Protein AF-A0A9R1WXJ5-F1 (afdb_monomer_lite)

Radius of gyration: 21.57 Å; chains: 1; bounding box: 36×55×52 Å

Organism: Lactuca sativa (NCBI:txid4236)

Structure (mmCIF, N/CA/C/O backbone):
data_AF-A0A9R1WXJ5-F1
#
_entry.id   AF-A0A9R1WXJ5-F1
#
loop_
_atom_site.group_PDB
_atom_site.id
_atom_site.type_symbol
_atom_site.label_atom_id
_atom_site.label_alt_id
_atom_site.label_comp_id
_atom_site.label_asym_id
_atom_site.label_entity_id
_atom_site.label_seq_id
_atom_site.pdbx_PDB_ins_code
_atom_site.Cartn_x
_atom_site.Cartn_y
_atom_site.Cartn_z
_atom_site.occupancy
_atom_site.B_iso_or_equiv
_atom_site.auth_seq_id
_atom_site.auth_comp_id
_atom_site.auth_asym_id
_atom_site.auth_atom_id
_atom_site.pdbx_PDB_model_num
ATOM 1 N N . MET A 1 1 ? 2.691 1.636 8.473 1.00 92.56 1 MET A N 1
ATOM 2 C CA . MET A 1 1 ? 1.876 2.394 9.445 1.00 92.56 1 MET A CA 1
ATOM 3 C C . MET A 1 1 ? 2.718 3.005 10.551 1.00 92.56 1 MET A C 1
ATOM 5 O O . MET A 1 1 ? 3.013 4.189 10.462 1.00 92.56 1 MET A O 1
ATOM 9 N N . LEU A 1 2 ? 3.164 2.218 11.533 1.00 95.25 2 LEU A N 1
ATOM 10 C CA . LEU A 1 2 ? 3.799 2.739 12.748 1.00 95.25 2 LEU A CA 1
ATOM 11 C C . LEU A 1 2 ? 5.066 3.575 12.491 1.00 95.25 2 LEU A C 1
ATOM 13 O O . LEU A 1 2 ? 5.135 4.718 12.924 1.00 95.25 2 LEU A O 1
ATOM 17 N N . GLY A 1 3 ? 6.022 3.061 11.710 1.00 96.31 3 GLY A N 1
ATOM 18 C CA . GLY A 1 3 ? 7.275 3.777 11.406 1.00 96.31 3 GLY A CA 1
ATOM 19 C C . GLY A 1 3 ? 7.117 5.057 10.574 1.00 96.31 3 GLY A C 1
ATOM 20 O O . GLY A 1 3 ? 8.093 5.749 10.329 1.00 96.31 3 GLY A O 1
ATOM 21 N N . GLN A 1 4 ? 5.905 5.364 10.109 1.00 96.31 4 GLN A N 1
ATOM 22 C CA . GLN A 1 4 ? 5.577 6.596 9.381 1.00 96.31 4 GLN A CA 1
ATOM 23 C C . GLN A 1 4 ? 4.710 7.534 10.233 1.00 96.31 4 GLN A C 1
ATOM 25 O O . GLN A 1 4 ? 4.178 8.514 9.723 1.00 96.31 4 GLN A O 1
ATOM 30 N N . ALA A 1 5 ? 4.541 7.213 11.524 1.00 96.06 5 ALA A N 1
ATOM 31 C CA . ALA A 1 5 ? 3.790 7.993 12.505 1.00 96.06 5 ALA A CA 1
ATOM 32 C C . ALA A 1 5 ? 2.375 8.397 12.036 1.00 96.06 5 ALA A C 1
ATOM 34 O O . ALA A 1 5 ? 1.877 9.481 12.343 1.00 96.06 5 ALA A O 1
ATOM 35 N N . CYS A 1 6 ? 1.714 7.527 11.269 1.00 95.75 6 CYS A N 1
ATOM 36 C CA . CYS A 1 6 ? 0.413 7.819 10.678 1.00 95.75 6 CYS A CA 1
ATOM 37 C C . CYS A 1 6 ? -0.706 7.816 11.73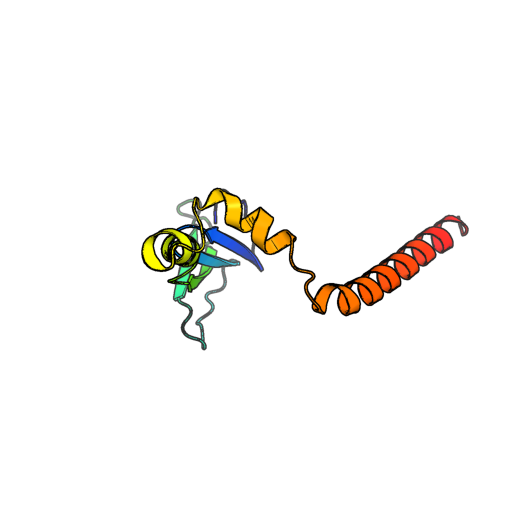5 1.00 95.75 6 CYS A C 1
ATOM 39 O O . CYS A 1 6 ? -1.013 6.775 12.321 1.00 95.75 6 CYS A O 1
ATOM 41 N N . LYS A 1 7 ? -1.338 8.978 11.940 1.00 96.19 7 LYS A N 1
ATOM 42 C CA . LYS A 1 7 ? -2.469 9.199 12.860 1.00 96.19 7 LYS A CA 1
ATOM 43 C C . LYS A 1 7 ? -3.812 8.866 12.187 1.00 96.19 7 LYS 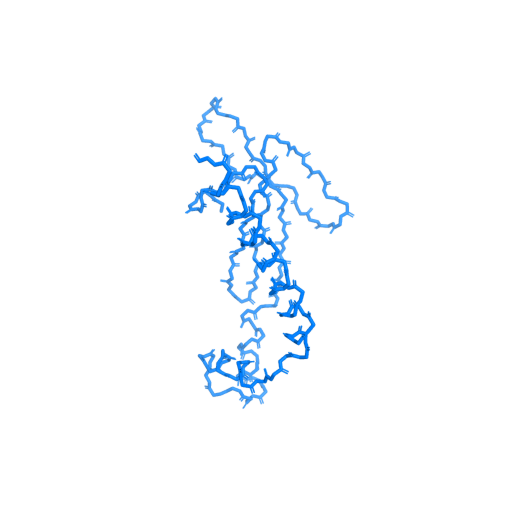A C 1
ATOM 45 O O . LYS A 1 7 ? -3.833 8.537 11.002 1.00 96.19 7 LYS A O 1
ATOM 50 N N . LYS A 1 8 ? -4.938 8.954 12.914 1.00 97.25 8 LYS A N 1
ATOM 51 C CA . LYS A 1 8 ? -6.287 8.777 12.330 1.00 97.25 8 LYS A CA 1
ATOM 52 C C . LYS A 1 8 ? -6.426 9.652 11.073 1.00 97.25 8 LYS A C 1
ATOM 54 O O . LYS A 1 8 ? -6.047 10.820 11.087 1.00 97.25 8 LYS A O 1
ATOM 59 N N . ARG A 1 9 ? -6.978 9.080 10.001 1.00 96.06 9 ARG A N 1
ATOM 60 C CA . ARG A 1 9 ? -7.128 9.661 8.650 1.00 96.06 9 ARG A CA 1
ATOM 61 C C . ARG A 1 9 ? -5.829 9.853 7.856 1.00 96.06 9 ARG A C 1
ATOM 63 O O . ARG A 1 9 ? -5.886 10.380 6.751 1.00 96.06 9 ARG A O 1
ATOM 70 N N . HIS A 1 10 ? -4.674 9.420 8.361 1.00 98.31 10 HIS A N 1
ATOM 71 C CA . HIS A 1 10 ? -3.446 9.387 7.565 1.00 98.31 10 HIS A CA 1
ATOM 72 C C . HIS A 1 10 ? -3.373 8.094 6.749 1.00 98.31 10 HIS A C 1
ATOM 74 O O . HIS A 1 10 ? -3.798 7.027 7.203 1.00 98.31 10 HIS A O 1
ATOM 80 N N . VAL A 1 11 ? -2.758 8.188 5.572 1.00 97.81 11 VAL A N 1
ATOM 81 C CA . VAL A 1 11 ? -2.535 7.066 4.658 1.00 97.81 11 VAL A CA 1
ATOM 82 C C . VAL A 1 11 ? -1.042 6.777 4.548 1.00 97.81 11 VAL A C 1
ATOM 84 O O . VAL A 1 11 ? -0.215 7.686 4.556 1.00 97.81 11 VAL A O 1
ATOM 87 N N . LYS A 1 12 ? -0.686 5.501 4.408 1.00 97.75 12 LYS A N 1
ATOM 88 C CA . LYS A 1 12 ? 0.640 5.071 3.956 1.00 97.75 12 LYS A CA 1
ATOM 89 C C . LYS A 1 12 ? 0.492 4.157 2.757 1.00 97.75 12 LYS A C 1
ATOM 91 O O . LYS A 1 12 ? -0.294 3.222 2.809 1.00 97.75 12 LYS A O 1
ATOM 96 N N . CYS A 1 13 ? 1.333 4.369 1.754 1.00 97.88 13 CYS A N 1
ATOM 97 C CA . CYS A 1 13 ? 1.579 3.427 0.672 1.00 97.88 13 CYS A CA 1
ATOM 98 C C . CYS A 1 13 ? 3.024 2.898 0.738 1.00 97.88 13 CYS A C 1
ATOM 100 O O . CYS A 1 13 ? 3.961 3.663 1.005 1.00 97.88 13 CYS A O 1
ATOM 102 N N . THR A 1 14 ? 3.204 1.596 0.521 1.00 97.88 14 THR A N 1
ATOM 103 C CA . THR A 1 14 ? 4.514 0.950 0.365 1.00 97.88 14 THR A CA 1
ATOM 104 C C . THR A 1 14 ? 4.625 0.390 -1.043 1.00 97.88 14 THR A C 1
ATOM 106 O O . THR A 1 14 ? 3.830 -0.469 -1.415 1.00 97.88 14 THR A O 1
ATOM 109 N N . TYR A 1 15 ? 5.629 0.845 -1.792 1.00 96.88 15 TYR A N 1
ATOM 110 C CA . TYR A 1 15 ? 5.867 0.456 -3.180 1.00 96.88 15 TYR A CA 1
ATOM 111 C C . TYR A 1 15 ? 6.931 -0.643 -3.289 1.00 96.88 15 TYR A C 1
ATOM 113 O O . TYR A 1 15 ? 7.975 -0.585 -2.636 1.00 96.88 15 TYR A O 1
ATOM 121 N N . ARG A 1 16 ? 6.655 -1.647 -4.123 1.00 95.00 16 ARG A N 1
ATOM 122 C CA . ARG A 1 16 ? 7.567 -2.710 -4.573 1.00 95.00 16 ARG A CA 1
ATOM 123 C C . ARG A 1 16 ? 7.096 -3.163 -5.965 1.00 95.00 16 ARG A C 1
ATOM 125 O O . ARG A 1 16 ? 6.701 -2.330 -6.773 1.00 95.00 16 ARG A O 1
ATOM 132 N N . ASN A 1 17 ? 7.081 -4.468 -6.244 1.00 96.62 17 ASN A N 1
ATOM 133 C CA . ASN A 1 17 ? 6.505 -5.033 -7.462 1.00 96.62 17 ASN A CA 1
ATOM 134 C C . ASN A 1 17 ? 5.002 -4.742 -7.552 1.00 96.62 17 ASN A C 1
ATOM 136 O O . ASN A 1 17 ? 4.520 -4.442 -8.636 1.00 96.62 17 ASN A O 1
ATOM 140 N N . GLY A 1 18 ? 4.315 -4.746 -6.408 1.00 97.69 18 GLY A N 1
ATOM 141 C CA . GLY A 1 18 ? 2.983 -4.178 -6.213 1.00 97.69 18 GLY A CA 1
ATOM 142 C C . GLY A 1 18 ? 3.011 -3.040 -5.187 1.00 97.69 18 GLY A C 1
ATOM 143 O O . GLY A 1 18 ? 4.083 -2.536 -4.840 1.00 97.69 18 GLY A O 1
ATOM 144 N N . ALA A 1 19 ? 1.852 -2.669 -4.652 1.00 98.00 19 ALA A N 1
ATOM 145 C CA . ALA A 1 19 ? 1.742 -1.727 -3.546 1.00 98.00 19 ALA A CA 1
ATOM 146 C C . ALA A 1 19 ? 0.727 -2.176 -2.494 1.00 98.00 19 ALA A C 1
ATOM 148 O O . ALA A 1 19 ? -0.268 -2.818 -2.814 1.00 98.00 19 ALA A O 1
ATOM 149 N N . PHE A 1 20 ? 0.976 -1.787 -1.245 1.00 97.81 20 PHE A N 1
ATOM 150 C CA . PHE A 1 20 ? 0.018 -1.901 -0.145 1.00 97.81 20 PHE A CA 1
ATOM 151 C C . PHE A 1 20 ? -0.280 -0.511 0.399 1.00 97.81 20 PHE A C 1
ATOM 153 O O . PHE A 1 20 ? 0.647 0.222 0.763 1.00 97.81 20 PHE A O 1
ATOM 160 N N . ILE A 1 21 ? -1.562 -0.167 0.463 1.00 98.19 21 ILE A N 1
ATOM 161 C CA . ILE A 1 21 ? -2.068 1.111 0.952 1.00 98.19 21 ILE A CA 1
ATOM 162 C C . ILE A 1 21 ? -2.880 0.865 2.215 1.00 98.19 21 ILE A C 1
ATOM 164 O O . ILE A 1 21 ? -3.793 0.049 2.213 1.00 98.19 21 ILE A O 1
ATOM 168 N N . LEU A 1 22 ? -2.553 1.582 3.286 1.00 98.44 22 LEU A N 1
ATOM 169 C CA . LEU A 1 22 ? -3.252 1.513 4.562 1.00 98.44 22 LEU A CA 1
ATOM 170 C C . LEU A 1 22 ? -3.721 2.910 4.966 1.00 98.4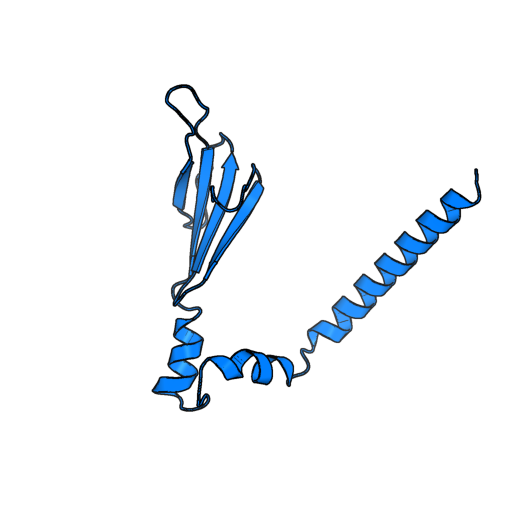4 22 LEU A C 1
ATOM 172 O O . LEU A 1 22 ? -2.895 3.812 5.125 1.00 98.44 22 LEU A O 1
ATOM 176 N N . LEU A 1 23 ? -5.025 3.064 5.178 1.00 98.44 23 LEU A N 1
ATOM 177 C CA . LEU A 1 23 ? -5.656 4.235 5.786 1.00 98.44 23 LEU A CA 1
ATOM 178 C C . LEU A 1 23 ? -5.933 3.935 7.258 1.00 98.44 23 LEU A C 1
ATOM 180 O O . LEU A 1 23 ? -6.729 3.051 7.553 1.00 98.44 23 LEU A O 1
ATOM 184 N N . ASN A 1 24 ? -5.326 4.685 8.176 1.00 98.44 24 ASN A N 1
ATOM 185 C CA . ASN A 1 24 ? -5.592 4.538 9.607 1.00 98.44 24 ASN A CA 1
ATOM 186 C C . ASN A 1 24 ? -6.982 5.105 9.951 1.00 98.44 24 ASN A C 1
ATOM 188 O O . ASN A 1 24 ? -7.220 6.308 9.810 1.00 98.44 24 ASN A O 1
ATOM 192 N N . THR A 1 25 ? -7.891 4.261 10.435 1.00 98.31 25 THR A N 1
ATOM 193 C CA . THR A 1 25 ? -9.255 4.650 10.836 1.00 98.31 25 THR A CA 1
ATOM 194 C C . THR A 1 25 ? -9.355 4.989 12.327 1.00 98.31 25 THR A C 1
ATOM 196 O O . THR A 1 25 ? -10.414 5.378 12.819 1.00 98.31 25 THR A O 1
ATOM 199 N N . GLY A 1 26 ? -8.235 4.956 13.052 1.00 97.94 26 GLY A N 1
ATOM 200 C CA . GLY A 1 26 ? -8.185 5.148 14.495 1.00 97.94 26 GLY A CA 1
ATOM 201 C C . GLY A 1 26 ? -8.847 3.972 15.197 1.00 97.94 26 GLY A C 1
ATOM 202 O O . GLY A 1 26 ? -8.720 2.832 14.769 1.00 97.94 26 GLY A O 1
ATOM 203 N N . GLU A 1 27 ? -9.598 4.239 16.254 1.00 97.94 27 GLU A N 1
ATOM 204 C CA . GLU A 1 27 ? -10.299 3.202 17.027 1.00 97.94 27 GLU A CA 1
ATOM 205 C C . GLU A 1 27 ? -11.578 2.688 16.345 1.00 97.94 27 GLU A C 1
ATOM 207 O O . GLU A 1 27 ? -12.252 1.791 16.844 1.00 97.94 27 GLU A O 1
ATOM 212 N N . GLU A 1 28 ? -11.909 3.246 15.182 1.00 97.81 28 GLU A N 1
ATOM 213 C CA . GLU A 1 28 ? -13.122 2.943 14.442 1.00 97.81 28 GLU A CA 1
ATOM 214 C C . GLU A 1 28 ? -12.905 1.777 13.475 1.00 97.81 28 GLU A C 1
ATOM 216 O O . GLU A 1 28 ? -12.044 1.825 12.591 1.00 97.81 28 GLU A O 1
ATOM 221 N N . VAL A 1 29 ? -13.722 0.735 13.615 1.00 98.06 29 VAL A N 1
ATOM 222 C CA . VAL A 1 29 ? -13.743 -0.402 12.691 1.00 98.06 29 VAL A CA 1
ATOM 223 C C . VAL A 1 29 ? -14.637 -0.056 11.506 1.00 98.06 29 VAL A C 1
ATOM 225 O O . VAL A 1 29 ? -15.861 -0.100 11.611 1.00 98.06 29 VAL A O 1
ATOM 228 N N . ILE A 1 30 ? -14.034 0.249 10.359 1.00 98.00 30 ILE A N 1
ATOM 229 C CA . ILE A 1 30 ? -14.778 0.544 9.130 1.00 98.00 30 ILE A CA 1
ATOM 230 C C . ILE A 1 30 ? -14.790 -0.697 8.245 1.00 98.00 30 ILE A C 1
ATOM 232 O O . ILE A 1 30 ? -13.733 -1.127 7.790 1.00 98.00 30 ILE A O 1
ATOM 236 N N . LYS A 1 31 ? -15.973 -1.261 7.974 1.00 97.94 31 LYS A N 1
ATOM 237 C CA . LYS A 1 31 ? -16.149 -2.332 6.979 1.00 97.94 31 LYS A CA 1
ATOM 238 C C . LYS A 1 31 ? -16.219 -1.735 5.578 1.00 97.94 31 LYS A C 1
ATOM 240 O O . LYS A 1 31 ? -17.033 -0.850 5.324 1.00 97.94 31 LYS A O 1
ATOM 245 N N . SER A 1 32 ? -15.380 -2.223 4.671 1.00 97.50 32 SER A N 1
ATOM 246 C CA . SER A 1 32 ? -15.408 -1.761 3.284 1.00 97.50 32 SER A CA 1
ATOM 247 C C . SER A 1 32 ? -16.642 -2.261 2.536 1.00 97.50 32 SER A C 1
ATOM 249 O O . SER A 1 32 ? -17.049 -3.408 2.700 1.00 97.50 32 SER A O 1
ATOM 251 N N . GLN A 1 33 ? -17.182 -1.412 1.660 1.00 97.75 33 GLN A N 1
ATOM 252 C CA . GLN A 1 33 ? -18.195 -1.779 0.660 1.00 97.75 33 GLN A CA 1
ATOM 253 C C . GLN A 1 33 ? -17.587 -1.987 -0.740 1.00 97.75 33 GLN A C 1
ATOM 255 O O . GLN A 1 33 ? -18.299 -2.302 -1.684 1.00 97.75 33 GLN A O 1
ATOM 260 N N . HIS A 1 34 ? -16.265 -1.829 -0.873 1.00 97.00 34 HIS A N 1
ATOM 261 C CA . HIS A 1 34 ? -15.549 -1.827 -2.154 1.00 97.00 34 HIS A CA 1
ATOM 262 C C . HIS A 1 34 ? -14.373 -2.818 -2.163 1.00 97.00 34 HIS A C 1
ATOM 264 O O . HIS A 1 34 ? -13.362 -2.589 -2.817 1.00 97.00 34 HIS A O 1
ATOM 270 N N . GLY A 1 35 ? -14.465 -3.898 -1.381 1.00 95.88 35 GLY A N 1
ATOM 271 C CA . GLY A 1 35 ? -13.466 -4.975 -1.381 1.00 95.88 35 GLY A CA 1
ATOM 272 C C . GLY A 1 35 ? -12.150 -4.671 -0.655 1.00 95.88 35 GLY A C 1
ATOM 273 O O . GLY A 1 35 ? -11.224 -5.472 -0.737 1.00 95.88 35 GLY A O 1
ATOM 274 N N . LEU A 1 36 ? -12.052 -3.552 0.075 1.00 98.31 36 LEU A N 1
ATOM 275 C CA . LEU A 1 36 ? -10.895 -3.292 0.944 1.00 98.31 36 LEU A CA 1
ATOM 276 C C . LEU A 1 36 ? -10.955 -4.163 2.202 1.00 98.31 36 LEU A C 1
ATOM 278 O O . LEU A 1 36 ? -12.033 -4.420 2.744 1.00 98.31 36 LEU A O 1
ATOM 282 N N . LEU A 1 37 ? -9.791 -4.553 2.709 1.00 98.25 37 LEU A N 1
ATOM 283 C CA . LEU A 1 37 ? -9.682 -5.290 3.960 1.00 98.25 37 LEU A CA 1
ATOM 284 C C . LEU A 1 37 ? -9.800 -4.331 5.146 1.00 98.25 37 LEU A C 1
ATOM 286 O O . LEU A 1 37 ? -9.138 -3.297 5.195 1.00 98.25 37 LEU A O 1
ATOM 290 N N . THR A 1 38 ? -10.612 -4.693 6.133 1.00 98.38 38 THR A N 1
ATOM 291 C CA . THR A 1 38 ? -10.589 -4.055 7.453 1.00 98.38 38 THR A CA 1
ATOM 292 C C . THR A 1 38 ? -9.609 -4.820 8.331 1.00 98.38 38 THR A C 1
ATOM 294 O O . THR A 1 38 ? -9.802 -6.011 8.567 1.00 98.38 38 THR A O 1
ATOM 297 N N . THR A 1 39 ? -8.563 -4.156 8.815 1.00 98.00 39 THR A N 1
ATOM 298 C CA . THR A 1 39 ? -7.457 -4.805 9.532 1.00 98.00 39 THR A CA 1
ATOM 299 C C . THR A 1 39 ? -7.036 -4.030 10.780 1.00 98.00 39 THR A C 1
ATOM 301 O O . THR A 1 39 ? -7.447 -2.889 10.999 1.00 98.00 39 THR A O 1
ATOM 304 N N . LEU A 1 40 ? -6.203 -4.647 11.618 1.00 97.38 40 LEU A N 1
ATOM 305 C CA . LEU A 1 40 ? -5.546 -3.988 12.744 1.00 97.38 40 LEU A CA 1
ATOM 306 C C . LEU A 1 40 ? -4.362 -3.160 12.231 1.00 97.38 40 LEU A C 1
ATOM 308 O O . LEU A 1 40 ? -3.449 -3.695 11.610 1.00 97.38 40 LEU A O 1
ATOM 312 N N . ALA A 1 41 ? -4.340 -1.862 12.532 1.00 97.44 41 ALA A N 1
ATOM 313 C CA . ALA A 1 41 ? -3.195 -1.008 12.228 1.00 97.44 41 ALA A CA 1
ATOM 314 C C . ALA A 1 41 ? -2.075 -1.194 13.259 1.00 97.44 41 ALA A C 1
ATOM 316 O O . ALA A 1 41 ? -0.920 -1.403 12.888 1.00 97.44 41 ALA A O 1
ATOM 317 N N . PHE A 1 42 ? -2.408 -1.072 14.549 1.00 97.19 42 PHE A N 1
ATOM 318 C CA . PHE A 1 42 ? -1.498 -1.299 15.677 1.00 97.19 42 PHE A CA 1
ATOM 319 C C . PHE A 1 42 ? -2.243 -1.246 17.021 1.00 97.19 42 PHE A C 1
ATOM 321 O O . PHE A 1 42 ? -3.288 -0.612 17.152 1.00 97.19 42 PHE A O 1
ATOM 328 N N . LYS A 1 43 ? -1.652 -1.850 18.057 1.00 97.12 43 LYS A N 1
ATOM 329 C CA . LYS A 1 43 ? -2.041 -1.675 19.462 1.00 97.12 43 LYS A CA 1
ATOM 330 C C . LYS A 1 43 ? -0.778 -1.569 20.314 1.00 97.12 43 LYS A C 1
ATOM 332 O O . LYS A 1 43 ? -0.016 -2.527 20.416 1.00 97.12 43 LYS A O 1
ATOM 337 N N . LEU A 1 44 ? -0.538 -0.402 20.906 1.00 95.81 44 LEU A N 1
ATOM 338 C CA . LEU A 1 44 ? 0.719 -0.091 21.599 1.00 95.81 44 LEU A CA 1
ATOM 339 C C . LEU A 1 44 ? 0.653 -0.442 23.090 1.00 95.81 44 LEU A C 1
ATOM 341 O O . LEU A 1 44 ? 0.756 0.420 23.956 1.00 95.81 44 LEU A O 1
ATOM 345 N N . GLY A 1 45 ? 0.455 -1.726 23.384 1.00 96.44 45 GLY A N 1
ATOM 346 C CA . GLY A 1 45 ? 0.406 -2.256 24.748 1.00 96.44 45 GLY A CA 1
ATOM 347 C C . GLY A 1 45 ? -0.950 -2.845 25.126 1.00 96.44 45 GLY A C 1
ATOM 348 O O . GLY A 1 45 ? -1.952 -2.675 24.435 1.00 96.44 45 GLY A O 1
ATOM 349 N N . LYS A 1 46 ? -0.989 -3.563 26.252 1.00 96.88 46 LYS A N 1
ATOM 350 C CA . LYS A 1 46 ? -2.157 -4.353 26.679 1.00 96.88 46 LYS A CA 1
ATOM 351 C C . LYS A 1 46 ? -3.425 -3.506 26.856 1.00 96.88 46 LYS A C 1
ATOM 353 O O . LYS A 1 46 ? -4.496 -3.903 26.398 1.00 96.88 46 LYS A O 1
ATOM 358 N N . HIS A 1 47 ? -3.278 -2.335 27.472 1.00 97.00 47 HIS A N 1
ATOM 359 C CA . HIS A 1 47 ? -4.380 -1.427 27.812 1.00 97.00 47 HIS A CA 1
ATOM 360 C C . HIS A 1 47 ? -4.562 -0.278 26.812 1.00 97.00 47 HIS A C 1
ATOM 362 O O . HIS A 1 47 ? -5.490 0.507 26.957 1.00 97.00 47 HIS A O 1
ATOM 368 N N . ALA A 1 48 ? -3.698 -0.178 25.797 1.00 97.00 48 ALA A N 1
ATOM 369 C CA . ALA A 1 48 ? -3.808 0.868 24.791 1.00 97.00 48 ALA A CA 1
ATOM 370 C C . ALA A 1 48 ? -5.010 0.625 23.861 1.00 97.00 48 ALA A C 1
ATOM 372 O O . ALA A 1 48 ? -5.357 -0.541 23.594 1.00 97.00 48 ALA A O 1
ATOM 373 N N . PRO A 1 49 ? -5.615 1.701 23.328 1.00 96.56 49 PRO A N 1
ATOM 374 C CA . PRO A 1 49 ? -6.644 1.578 22.313 1.00 96.56 49 PRO A CA 1
ATOM 375 C C . PRO A 1 49 ? -6.093 0.886 21.065 1.00 96.56 49 PRO A C 1
ATOM 377 O O . PRO A 1 49 ? -4.967 1.128 20.614 1.00 96.56 49 PRO A O 1
ATOM 380 N N . THR A 1 50 ? -6.904 -0.003 20.506 1.00 97.81 50 THR A N 1
ATOM 381 C CA . THR A 1 50 ? -6.595 -0.668 19.244 1.00 97.81 50 THR A CA 1
ATOM 382 C C . THR A 1 50 ? -6.877 0.295 18.101 1.00 97.81 50 THR A C 1
ATOM 384 O O . THR A 1 50 ? -7.985 0.805 17.995 1.00 97.81 50 THR A O 1
ATOM 387 N N . ASN A 1 51 ? -5.896 0.520 17.232 1.00 97.81 51 ASN A N 1
ATOM 388 C CA . ASN A 1 51 ? -6.094 1.266 15.996 1.00 97.81 51 ASN A CA 1
ATOM 389 C C . ASN A 1 51 ? -6.315 0.290 14.838 1.00 97.81 51 ASN A C 1
ATOM 391 O O . ASN A 1 51 ? -5.607 -0.714 14.721 1.00 97.81 51 ASN A O 1
ATOM 395 N N . TYR A 1 52 ? -7.266 0.610 13.971 1.00 98.56 52 TYR A N 1
ATOM 396 C CA . TYR A 1 52 ? -7.650 -0.147 12.786 1.00 98.56 52 TYR A CA 1
ATOM 397 C C . TYR A 1 52 ? -7.236 0.586 11.510 1.00 98.56 52 TYR A C 1
ATOM 399 O O . TYR A 1 52 ? -6.867 1.765 11.523 1.00 98.56 52 TYR A O 1
ATOM 407 N N . ALA A 1 53 ? -7.270 -0.134 10.395 1.00 98.56 53 ALA A N 1
ATOM 408 C CA . ALA A 1 53 ? -7.051 0.425 9.078 1.00 98.56 53 ALA A CA 1
ATOM 409 C C . ALA A 1 53 ? -7.968 -0.202 8.028 1.00 98.56 53 ALA A C 1
ATOM 411 O O . ALA A 1 53 ? -8.370 -1.361 8.138 1.00 98.56 53 ALA A O 1
ATOM 412 N N . LEU A 1 54 ? -8.233 0.574 6.979 1.00 98.56 54 LEU A N 1
ATOM 413 C CA . LEU A 1 54 ? -8.632 0.037 5.685 1.00 98.56 54 LEU A CA 1
ATOM 414 C C . LEU A 1 54 ? -7.376 -0.221 4.858 1.00 98.56 54 LEU A C 1
ATOM 416 O O . LEU A 1 54 ? -6.527 0.663 4.728 1.00 98.56 54 LEU A O 1
ATOM 420 N N . GLU A 1 55 ? -7.275 -1.418 4.301 1.00 98.56 55 GLU A N 1
ATOM 421 C CA . GLU A 1 55 ? -6.146 -1.869 3.504 1.00 98.56 55 GLU A CA 1
ATOM 422 C C . GLU A 1 55 ? -6.589 -2.219 2.081 1.00 98.56 55 GLU A C 1
ATOM 424 O O . GLU A 1 55 ? -7.550 -2.960 1.867 1.00 98.56 55 GLU A O 1
ATOM 429 N N . GLY A 1 56 ? -5.862 -1.678 1.106 1.00 98.25 56 GLY A N 1
ATOM 430 C CA . GLY A 1 56 ? -5.956 -2.046 -0.301 1.00 98.25 56 GLY A CA 1
ATOM 431 C C . GLY A 1 56 ? -4.593 -2.463 -0.838 1.00 98.25 56 GLY A C 1
ATOM 432 O O . GLY A 1 56 ? -3.557 -1.980 -0.374 1.00 98.25 56 GLY A O 1
ATOM 433 N N . SER A 1 57 ? -4.588 -3.339 -1.838 1.00 97.31 57 SER A N 1
ATOM 434 C CA . SER A 1 57 ? -3.371 -3.773 -2.517 1.00 97.31 57 SER A CA 1
ATOM 435 C C . SER A 1 57 ? -3.489 -3.599 -4.028 1.00 97.31 57 SER A C 1
ATOM 437 O O . SER A 1 57 ? -4.565 -3.706 -4.613 1.00 97.31 57 SER A O 1
ATOM 439 N N . ILE A 1 58 ? -2.360 -3.298 -4.660 1.00 98.00 58 ILE A N 1
ATOM 440 C CA . ILE A 1 58 ? -2.222 -3.182 -6.110 1.00 98.00 58 ILE A CA 1
ATOM 441 C C . ILE A 1 58 ? -1.188 -4.215 -6.533 1.00 98.00 58 ILE A C 1
ATOM 443 O O . ILE A 1 58 ? -0.052 -4.179 -6.064 1.00 98.00 58 ILE A O 1
ATOM 447 N N . ALA A 1 59 ? -1.571 -5.141 -7.411 1.00 97.31 59 ALA A N 1
ATOM 448 C CA . ALA A 1 59 ? -0.696 -6.240 -7.810 1.00 97.31 59 ALA A CA 1
ATOM 449 C C . ALA A 1 59 ? 0.487 -5.770 -8.672 1.00 97.31 59 ALA A C 1
ATOM 451 O O . ALA A 1 59 ? 1.609 -6.239 -8.490 1.00 97.31 59 ALA A O 1
ATOM 452 N N . ILE A 1 60 ? 0.238 -4.830 -9.588 1.00 96.94 60 ILE A N 1
ATOM 453 C CA . ILE A 1 60 ? 1.190 -4.421 -10.620 1.00 96.94 60 ILE A CA 1
ATOM 454 C C . ILE A 1 60 ? 1.570 -2.952 -10.423 1.00 96.94 60 ILE A C 1
ATOM 456 O O . ILE A 1 60 ? 0.774 -2.057 -10.685 1.00 96.94 60 ILE A O 1
ATOM 460 N N . VAL A 1 61 ? 2.791 -2.712 -9.944 1.00 97.06 61 VAL A N 1
ATOM 461 C CA . VAL A 1 61 ? 3.398 -1.382 -9.784 1.00 97.06 61 VAL A CA 1
ATOM 462 C C . VAL A 1 61 ? 4.842 -1.410 -10.290 1.00 97.06 61 VAL A C 1
ATOM 464 O O . VAL A 1 61 ? 5.072 -1.222 -11.479 1.00 97.06 61 VAL A O 1
ATOM 467 N N . GLY A 1 62 ? 5.829 -1.746 -9.454 1.00 95.56 62 GLY A N 1
ATOM 468 C CA . GLY A 1 62 ? 7.213 -1.930 -9.909 1.00 95.56 62 GLY A CA 1
ATOM 469 C C . GLY A 1 62 ? 7.378 -3.110 -10.873 1.00 95.56 62 GLY A C 1
ATOM 470 O O . GLY A 1 62 ? 8.297 -3.110 -11.688 1.00 95.56 62 GLY A O 1
ATOM 471 N N . ALA A 1 63 ? 6.457 -4.081 -10.833 1.00 96.81 63 ALA A N 1
ATOM 472 C CA . ALA A 1 63 ?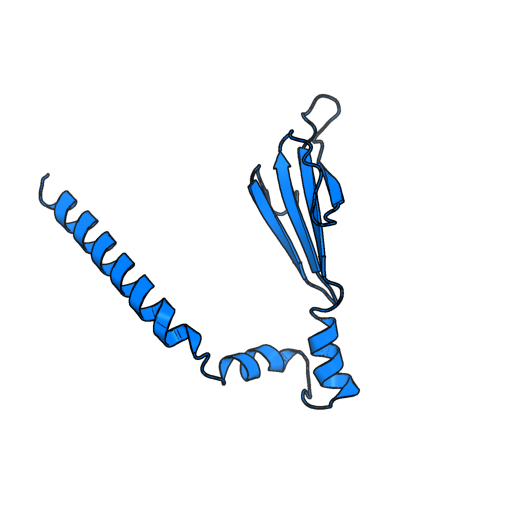 6.402 -5.174 -11.798 1.00 96.81 63 ALA A CA 1
ATOM 473 C C . ALA A 1 63 ? 6.126 -4.670 -13.222 1.00 96.81 63 ALA A C 1
ATOM 475 O O . ALA A 1 63 ? 6.668 -5.236 -14.164 1.00 96.81 63 ALA A O 1
ATOM 476 N N . ALA A 1 64 ? 5.352 -3.588 -13.388 1.00 96.75 64 ALA A N 1
ATOM 477 C CA . ALA A 1 64 ? 5.159 -2.984 -14.705 1.00 96.75 64 ALA A CA 1
ATOM 478 C C . ALA A 1 64 ? 6.482 -2.448 -15.256 1.00 96.75 64 ALA A C 1
ATOM 480 O O . ALA A 1 64 ? 6.833 -2.741 -16.392 1.00 96.75 64 ALA A O 1
ATOM 481 N N . VAL A 1 65 ? 7.256 -1.729 -14.436 1.00 96.31 65 VAL A N 1
ATOM 482 C CA . VAL A 1 65 ? 8.557 -1.182 -14.858 1.00 96.31 65 VAL A CA 1
ATOM 483 C C . VAL A 1 65 ? 9.530 -2.304 -15.230 1.00 96.31 65 VAL A C 1
ATOM 485 O O . VAL A 1 65 ? 10.238 -2.209 -16.228 1.00 96.31 65 VAL A O 1
ATOM 488 N N . GLN A 1 66 ? 9.540 -3.399 -14.465 1.00 96.12 66 GLN A N 1
ATOM 489 C CA . GLN A 1 66 ? 10.341 -4.581 -14.798 1.00 96.12 66 GLN A CA 1
ATOM 490 C C . GLN A 1 66 ? 9.882 -5.226 -16.107 1.00 96.12 66 GLN A C 1
ATOM 492 O O . GLN A 1 66 ? 10.713 -5.540 -16.947 1.00 96.12 66 GLN A O 1
ATOM 497 N N . TRP A 1 67 ? 8.574 -5.361 -16.321 1.00 96.94 67 TRP A N 1
ATOM 498 C CA . TRP A 1 67 ? 8.019 -5.927 -17.548 1.00 96.94 67 TRP A CA 1
ATOM 499 C C . TRP A 1 67 ? 8.358 -5.091 -18.794 1.00 96.94 67 TRP A C 1
ATOM 501 O O . TRP A 1 67 ? 8.725 -5.653 -19.826 1.00 96.94 67 TRP A O 1
ATOM 511 N N . LEU A 1 68 ? 8.328 -3.756 -18.689 1.00 96.56 68 LEU A N 1
ATOM 512 C CA . LEU A 1 68 ? 8.755 -2.852 -19.766 1.00 96.56 68 LEU A CA 1
ATOM 513 C C . LEU A 1 68 ? 10.229 -3.056 -20.161 1.00 96.56 68 LEU A C 1
ATOM 515 O O . LEU A 1 68 ? 10.569 -2.916 -21.335 1.00 96.56 68 LEU A O 1
ATOM 519 N N . ARG A 1 69 ? 11.090 -3.400 -19.195 1.00 97.00 69 ARG A N 1
ATOM 520 C CA . ARG A 1 69 ? 12.510 -3.706 -19.419 1.00 97.00 69 ARG A CA 1
ATOM 521 C C . ARG A 1 69 ? 12.709 -5.111 -19.975 1.00 97.00 69 ARG A C 1
ATOM 523 O O . ARG A 1 69 ? 13.293 -5.280 -21.035 1.00 97.00 69 ARG A O 1
ATOM 530 N N . ASP A 1 70 ? 12.211 -6.113 -19.260 1.00 96.75 70 ASP A N 1
ATOM 531 C CA . ASP A 1 70 ? 12.565 -7.512 -19.502 1.00 96.75 70 ASP A CA 1
ATOM 532 C C . ASP A 1 70 ? 11.805 -8.121 -20.680 1.00 96.75 70 ASP A C 1
ATOM 534 O O . ASP A 1 70 ? 12.350 -8.963 -21.387 1.00 96.75 70 ASP A O 1
ATOM 538 N N . ILE A 1 71 ? 10.542 -7.724 -20.880 1.00 97.12 71 ILE A N 1
ATOM 539 C CA . ILE A 1 71 ? 9.666 -8.341 -21.885 1.00 97.12 71 ILE A CA 1
ATOM 540 C C . ILE A 1 71 ? 9.532 -7.471 -23.125 1.00 97.12 71 ILE A C 1
ATOM 542 O O . ILE A 1 71 ? 9.642 -7.980 -24.237 1.00 97.12 71 ILE A O 1
ATOM 546 N N . LEU A 1 72 ? 9.287 -6.169 -22.956 1.00 96.12 72 LEU A N 1
ATOM 547 C CA . LEU A 1 72 ? 9.130 -5.276 -24.106 1.00 96.12 72 LEU A CA 1
ATOM 548 C C . LEU A 1 72 ? 10.450 -4.697 -24.620 1.00 96.12 72 LEU A C 1
ATOM 550 O O . LEU A 1 72 ? 10.470 -4.172 -25.730 1.00 96.12 72 LEU A O 1
ATOM 554 N N . GLY A 1 73 ? 11.530 -4.752 -23.835 1.00 94.25 73 GLY A N 1
ATOM 555 C CA . GLY A 1 73 ? 12.823 -4.176 -24.218 1.00 94.25 73 GLY A CA 1
ATOM 556 C C . GLY A 1 73 ? 12.786 -2.662 -24.457 1.00 94.25 73 GLY A C 1
ATOM 557 O O . GLY A 1 73 ? 13.697 -2.121 -25.074 1.00 94.25 73 GLY A O 1
ATOM 558 N N . ILE A 1 74 ? 11.733 -1.974 -23.998 1.00 94.62 74 ILE A N 1
ATOM 559 C CA . ILE A 1 74 ? 11.598 -0.512 -24.101 1.00 94.62 74 ILE A CA 1
ATOM 560 C C . ILE A 1 74 ? 12.638 0.155 -23.207 1.00 94.62 74 ILE A C 1
ATOM 562 O O . ILE A 1 74 ? 13.202 1.191 -23.552 1.00 94.62 74 ILE A O 1
ATOM 566 N N . LEU A 1 75 ? 12.853 -0.454 -22.044 1.00 95.00 75 LEU A N 1
ATOM 567 C CA . LEU A 1 75 ? 13.800 -0.008 -21.049 1.00 95.00 75 LEU A CA 1
ATOM 568 C C . LEU A 1 75 ? 15.062 -0.885 -21.108 1.00 95.00 75 LEU A C 1
ATOM 570 O O . LEU A 1 75 ? 14.969 -2.109 -21.110 1.00 95.00 75 LEU A O 1
ATOM 574 N N . SER A 1 76 ? 16.241 -0.269 -21.099 1.00 94.00 76 SER A N 1
ATOM 575 C CA . SER A 1 76 ? 17.522 -0.923 -20.816 1.00 94.00 76 SER A CA 1
ATOM 576 C C . SER A 1 76 ? 17.760 -1.119 -19.308 1.00 94.00 76 SER A C 1
ATOM 578 O O . SER A 1 76 ? 18.462 -2.040 -18.894 1.00 94.00 76 SER A O 1
ATOM 580 N N . SER A 1 77 ? 17.181 -0.272 -18.452 1.00 95.00 77 SER A N 1
ATOM 581 C CA . SER A 1 77 ? 17.308 -0.314 -16.992 1.00 95.00 77 SER A CA 1
ATOM 582 C C . SER A 1 77 ? 16.118 0.351 -16.304 1.00 95.00 77 SER A C 1
ATOM 584 O O . SER A 1 77 ? 15.698 1.441 -16.660 1.00 95.00 77 SER A O 1
ATOM 586 N N . THR A 1 78 ? 15.638 -0.210 -15.191 1.00 91.94 78 THR A N 1
ATOM 587 C CA . THR A 1 78 ? 14.512 0.380 -14.435 1.00 91.94 78 THR A CA 1
ATOM 588 C C . THR A 1 78 ? 14.784 1.787 -13.898 1.00 91.94 78 THR A C 1
ATOM 590 O O . THR A 1 78 ? 13.847 2.438 -13.457 1.00 91.94 78 THR A O 1
ATOM 593 N N . LYS A 1 79 ? 16.041 2.251 -13.877 1.00 94.19 79 LYS A N 1
ATOM 594 C CA . LYS A 1 79 ? 16.387 3.606 -13.419 1.00 94.19 79 LYS A CA 1
ATOM 595 C C . LYS A 1 79 ? 15.959 4.698 -14.397 1.00 94.19 79 LYS A C 1
ATOM 597 O O . LYS A 1 79 ? 15.725 5.813 -13.960 1.00 94.19 79 LYS A O 1
ATOM 602 N N . GLU A 1 80 ? 15.847 4.384 -15.683 1.00 93.50 80 GLU A N 1
ATOM 603 C CA . GLU A 1 80 ? 15.579 5.387 -16.723 1.00 93.50 80 GLU A CA 1
ATOM 604 C C . GLU A 1 80 ? 14.087 5.740 -16.858 1.00 93.50 80 GLU A C 1
ATOM 606 O O . GLU A 1 80 ? 13.729 6.661 -17.587 1.00 93.50 80 GLU A O 1
ATOM 611 N N . ILE A 1 81 ? 13.204 5.017 -16.153 1.00 94.19 81 ILE A N 1
ATOM 612 C CA . ILE A 1 81 ? 11.753 5.224 -16.244 1.00 94.19 81 ILE A CA 1
ATOM 613 C C . ILE A 1 81 ? 11.347 6.649 -15.855 1.00 94.19 81 ILE A C 1
ATOM 615 O O . ILE A 1 81 ? 10.462 7.217 -16.488 1.00 94.19 81 ILE A O 1
ATOM 619 N N . GLU A 1 82 ? 11.998 7.229 -14.843 1.00 92.31 82 GLU A N 1
ATOM 620 C CA . GLU A 1 82 ? 11.684 8.573 -14.348 1.00 92.31 82 GLU A CA 1
ATOM 621 C C . GLU A 1 82 ? 12.048 9.644 -15.380 1.00 92.31 82 GLU A C 1
ATOM 623 O O . GLU A 1 82 ? 11.258 10.552 -15.648 1.00 92.31 82 GLU A O 1
ATOM 628 N N . ASP A 1 83 ? 13.213 9.496 -16.015 1.00 91.69 83 ASP A N 1
ATOM 629 C CA . ASP A 1 83 ? 13.675 10.404 -17.063 1.00 91.69 83 ASP A CA 1
ATOM 630 C C . ASP A 1 83 ? 12.742 10.330 -18.279 1.00 91.69 83 ASP A C 1
ATOM 632 O O . ASP A 1 83 ? 12.307 11.356 -18.804 1.00 91.69 83 ASP A O 1
ATOM 636 N N . LEU A 1 84 ? 12.368 9.118 -18.704 1.00 90.69 84 LEU A N 1
ATOM 637 C CA . LEU A 1 84 ? 11.454 8.923 -19.830 1.00 90.69 84 LEU A CA 1
ATOM 638 C C . LEU A 1 84 ? 10.063 9.510 -19.548 1.00 90.69 84 LEU A C 1
ATOM 640 O O . LEU A 1 84 ? 9.500 10.191 -20.406 1.00 90.69 84 LEU A O 1
ATOM 644 N N . ALA A 1 85 ? 9.527 9.284 -18.345 1.00 90.88 85 ALA A N 1
ATOM 645 C CA . ALA A 1 85 ? 8.242 9.836 -17.925 1.00 90.88 85 ALA A CA 1
ATOM 646 C C . ALA A 1 85 ? 8.269 11.371 -17.847 1.00 90.88 85 ALA A C 1
ATOM 648 O O . ALA A 1 85 ? 7.285 12.023 -18.191 1.00 90.88 85 ALA A O 1
ATOM 649 N N . SER A 1 86 ? 9.398 11.956 -17.446 1.00 90.00 86 SER A N 1
ATOM 650 C CA . SER A 1 86 ? 9.561 13.410 -17.335 1.00 90.00 86 SER A CA 1
ATOM 651 C C . SER A 1 86 ? 9.707 14.116 -18.686 1.00 90.00 86 SER A C 1
ATOM 653 O O . SER A 1 86 ? 9.390 15.300 -18.798 1.00 90.00 86 SER A O 1
ATOM 655 N N . ASN A 1 87 ? 10.162 13.405 -19.720 1.00 89.69 87 ASN A N 1
ATOM 656 C CA . ASN A 1 87 ? 10.378 13.961 -21.058 1.00 89.69 87 ASN A CA 1
ATOM 657 C C . ASN A 1 87 ? 9.091 14.143 -21.878 1.00 89.69 87 ASN A C 1
ATOM 659 O O . ASN A 1 87 ? 9.118 14.782 -22.931 1.00 89.69 87 ASN A O 1
ATOM 663 N N . VAL A 1 88 ? 7.954 13.619 -21.413 1.00 88.06 88 VAL A N 1
ATOM 664 C CA . VAL A 1 88 ? 6.653 13.839 -22.054 1.00 88.06 88 VAL A CA 1
ATOM 665 C C . VAL A 1 88 ? 5.876 14.935 -21.329 1.00 88.06 88 VAL A C 1
ATOM 667 O O . VAL A 1 88 ? 5.721 14.934 -20.111 1.00 88.06 88 VAL A O 1
ATOM 670 N N . THR A 1 89 ? 5.354 15.901 -22.085 1.00 81.50 89 THR A N 1
ATOM 671 C CA . THR A 1 89 ? 4.492 16.941 -21.511 1.00 81.50 89 THR A CA 1
ATOM 672 C C . THR A 1 89 ? 3.110 16.357 -21.233 1.00 81.50 89 THR A C 1
ATOM 674 O O . THR A 1 89 ? 2.352 16.064 -22.158 1.00 81.50 89 THR A O 1
ATOM 677 N N . THR A 1 90 ? 2.754 16.207 -19.959 1.00 72.31 90 THR A N 1
ATOM 678 C CA . THR A 1 90 ? 1.400 15.799 -19.570 1.00 72.31 90 THR A CA 1
ATOM 679 C C . THR A 1 90 ? 0.410 16.928 -19.856 1.00 72.31 90 THR A C 1
ATOM 681 O O . THR A 1 90 ? 0.531 18.018 -19.296 1.00 72.31 90 THR A O 1
ATOM 684 N N . ARG A 1 91 ? -0.608 16.659 -20.685 1.00 63.72 91 ARG A N 1
ATOM 685 C CA . ARG A 1 91 ? -1.659 17.623 -21.079 1.00 63.72 91 ARG A CA 1
ATOM 686 C C . ARG A 1 91 ? -2.383 18.267 -19.882 1.00 63.72 91 ARG A C 1
ATOM 688 O O . ARG A 1 91 ? -2.760 19.426 -19.963 1.00 63.72 91 ARG A O 1
ATOM 695 N N . LEU A 1 92 ? -2.493 17.548 -18.759 1.00 58.69 92 LEU A N 1
ATOM 696 C CA . LEU A 1 92 ? -3.131 18.005 -17.512 1.00 58.69 92 LEU A CA 1
ATOM 697 C C . LEU A 1 92 ? -2.373 19.135 -16.794 1.00 58.69 92 LEU A C 1
ATOM 699 O O . LEU A 1 92 ? -2.973 19.910 -16.056 1.00 58.69 92 LEU A O 1
ATOM 703 N N . ARG A 1 93 ? -1.064 19.287 -17.039 1.00 52.19 93 ARG A N 1
ATOM 704 C CA . ARG A 1 93 ? -0.245 20.310 -16.367 1.00 52.19 93 ARG A CA 1
ATOM 705 C C . ARG A 1 93 ? -0.597 21.739 -16.801 1.00 52.19 93 ARG A C 1
ATOM 707 O O . ARG A 1 93 ? -0.213 22.690 -16.122 1.00 52.19 93 ARG A O 1
ATOM 714 N N . LEU A 1 94 ? -1.299 21.888 -17.926 1.00 54.94 94 LEU A N 1
ATOM 715 C CA . LEU A 1 94 ? -1.753 23.180 -18.435 1.00 54.94 94 LEU A CA 1
ATOM 716 C C . LEU A 1 94 ? -3.019 23.668 -17.719 1.00 54.94 94 LEU A C 1
ATOM 718 O O . LEU A 1 94 ? -3.123 24.860 -17.464 1.00 54.94 94 LEU A O 1
ATOM 722 N N . GLU A 1 95 ? -3.923 22.768 -17.326 1.00 56.41 95 GLU A N 1
ATOM 723 C CA . GLU A 1 95 ? -5.195 23.142 -16.691 1.00 56.41 95 GLU A CA 1
ATOM 724 C C . GLU A 1 95 ? -5.045 23.323 -15.168 1.00 56.41 95 GLU A C 1
ATOM 726 O O . GLU A 1 95 ? -5.428 24.358 -14.626 1.00 56.41 95 GLU A O 1
ATOM 731 N N . GLU A 1 96 ? -4.383 22.392 -14.469 1.00 57.88 96 GLU A N 1
ATOM 732 C CA . GLU A 1 96 ? -4.199 22.489 -13.006 1.00 57.88 96 GLU A CA 1
ATOM 733 C C . GLU A 1 96 ? -3.216 23.604 -12.608 1.00 57.88 96 GLU A C 1
ATOM 735 O O . GLU A 1 96 ? -3.403 24.300 -11.608 1.00 57.88 96 GLU A O 1
ATOM 740 N N . GLY A 1 97 ? -2.177 23.828 -13.422 1.00 54.16 97 GLY A N 1
ATOM 741 C CA . GLY A 1 97 ? -1.157 24.839 -13.150 1.00 54.16 97 GLY A CA 1
ATOM 742 C C . GLY A 1 97 ? -1.664 26.280 -13.264 1.00 54.16 97 GLY A C 1
ATOM 743 O O . GLY A 1 97 ? -1.059 27.185 -12.686 1.00 54.16 97 GLY A O 1
ATOM 744 N N . GLU A 1 98 ? -2.736 26.541 -14.012 1.00 60.00 98 GLU A N 1
ATOM 745 C CA . GLU A 1 98 ? -3.383 27.860 -14.049 1.00 60.00 98 GLU A CA 1
ATOM 746 C C . GLU A 1 98 ? -4.262 28.086 -12.817 1.00 60.00 98 GLU A C 1
ATOM 748 O O . GLU A 1 98 ? -4.170 29.141 -12.184 1.00 60.00 98 GLU A O 1
ATOM 753 N N . GLU A 1 99 ? -5.036 27.076 -12.417 1.00 60.00 99 GLU A N 1
ATOM 754 C CA . GLU A 1 99 ? -5.948 27.172 -11.279 1.00 60.00 99 GLU A CA 1
ATOM 755 C C . GLU A 1 99 ? -5.196 27.274 -9.939 1.00 60.00 99 GLU A C 1
ATOM 757 O O . GLU A 1 99 ? -5.522 28.115 -9.097 1.00 60.00 99 GLU A O 1
ATOM 762 N N . GLU A 1 100 ? -4.133 26.484 -9.755 1.00 59.97 100 GLU A N 1
ATOM 763 C CA . GLU A 1 100 ? -3.318 26.488 -8.534 1.00 59.97 100 GLU A CA 1
ATOM 764 C C . GLU A 1 100 ? -2.505 27.790 -8.393 1.00 59.97 100 GLU A C 1
ATOM 766 O O . GLU A 1 100 ? -2.444 28.373 -7.308 1.00 59.97 100 GLU A O 1
ATOM 771 N N . ARG A 1 101 ? -1.992 28.344 -9.506 1.00 59.56 101 ARG A N 1
ATOM 772 C CA . ARG A 1 101 ? -1.360 29.680 -9.519 1.00 59.56 101 ARG A CA 1
ATOM 773 C C . ARG A 1 101 ? -2.352 30.812 -9.264 1.00 59.56 101 ARG A C 1
ATOM 775 O O . ARG A 1 101 ? -1.948 31.835 -8.708 1.00 59.56 101 ARG A O 1
ATOM 782 N N . SER A 1 102 ? -3.614 30.666 -9.670 1.00 62.66 102 SER A N 1
ATOM 783 C CA . SER A 1 102 ? -4.659 31.652 -9.372 1.00 62.66 102 SER A CA 1
ATOM 784 C C . SER A 1 102 ? -4.995 31.655 -7.877 1.00 62.66 102 SER A C 1
ATOM 786 O O . SER A 1 102 ? -4.986 32.716 -7.251 1.00 62.66 102 SER A O 1
ATOM 788 N N . LYS A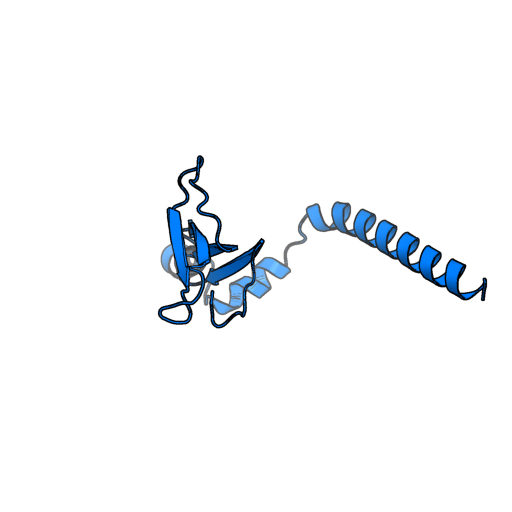 1 103 ? -5.160 30.468 -7.277 1.00 72.31 103 LYS A N 1
ATOM 789 C CA . LYS A 1 103 ? -5.414 30.301 -5.835 1.00 72.31 103 LYS A CA 1
ATOM 790 C C . LYS A 1 103 ? -4.236 30.768 -4.973 1.00 72.31 103 LYS A C 1
ATOM 792 O O . LYS A 1 103 ? -4.445 31.422 -3.954 1.00 72.31 103 LYS A O 1
ATOM 797 N N . GLU A 1 104 ? -2.991 30.508 -5.387 1.00 69.62 104 GLU A N 1
ATOM 798 C CA . GLU A 1 104 ? -1.806 30.996 -4.664 1.00 69.62 104 GLU A CA 1
ATOM 799 C C . GLU A 1 104 ? -1.692 32.532 -4.715 1.00 69.62 104 GLU A C 1
ATOM 801 O O . GLU A 1 104 ? -1.336 33.162 -3.716 1.00 69.62 104 GLU A O 1
ATOM 806 N N . LYS A 1 105 ? -2.031 33.160 -5.852 1.00 69.94 105 LYS A N 1
ATOM 807 C CA . LYS A 1 105 ? -2.062 34.627 -5.978 1.00 69.94 105 LYS A CA 1
ATOM 808 C C . LYS A 1 105 ? -3.136 35.260 -5.093 1.00 69.94 105 LYS A C 1
ATOM 810 O O . LYS A 1 105 ? -2.831 36.244 -4.421 1.00 69.94 105 LYS A O 1
ATOM 815 N N . GLU A 1 106 ? -4.344 34.697 -5.053 1.00 74.75 106 GLU A N 1
ATOM 816 C CA . GLU A 1 106 ? -5.417 35.159 -4.158 1.00 74.75 106 GLU A CA 1
ATOM 817 C C . GLU A 1 106 ? -5.025 35.025 -2.685 1.00 74.75 106 GLU A C 1
ATOM 819 O O . GLU A 1 106 ? -5.128 35.988 -1.924 1.00 74.75 106 GLU A O 1
ATOM 824 N N . PHE A 1 107 ? -4.481 33.872 -2.293 1.00 73.50 107 PHE A N 1
ATOM 825 C CA . PHE A 1 107 ? -4.049 33.631 -0.918 1.00 73.50 107 PHE A CA 1
ATOM 826 C C . PHE A 1 107 ? -2.918 34.580 -0.486 1.00 73.50 107 PHE A C 1
ATOM 828 O O . PHE A 1 107 ? -2.938 35.133 0.616 1.00 73.50 107 PHE A O 1
ATOM 835 N N . ARG A 1 108 ? -1.940 34.842 -1.367 1.00 72.62 108 ARG A N 1
ATOM 836 C CA . ARG A 1 108 ? -0.864 35.815 -1.102 1.00 72.62 108 ARG A CA 1
ATOM 837 C C . ARG A 1 108 ? -1.383 37.252 -1.005 1.00 72.62 108 ARG A C 1
ATOM 839 O O . ARG A 1 108 ? -0.889 38.006 -0.164 1.00 72.62 108 ARG A O 1
ATOM 846 N N . ALA A 1 109 ? -2.373 37.625 -1.818 1.00 72.88 109 ALA A N 1
ATOM 847 C CA . ALA A 1 109 ? -3.014 38.936 -1.747 1.00 72.88 109 ALA A CA 1
ATOM 848 C C . ALA A 1 109 ? -3.790 39.125 -0.430 1.00 72.88 109 ALA A C 1
ATOM 850 O O . ALA A 1 109 ? -3.710 40.192 0.180 1.00 72.88 109 ALA A O 1
ATOM 851 N N . GLU A 1 110 ? -4.468 38.084 0.061 1.00 73.12 110 GLU A N 1
ATOM 852 C CA . GLU A 1 110 ? -5.194 38.127 1.335 1.00 73.12 110 GLU A CA 1
ATOM 853 C C . GLU A 1 110 ? -4.252 38.318 2.537 1.00 73.12 110 GLU A C 1
ATOM 855 O O . GLU A 1 110 ? -4.520 39.132 3.427 1.00 73.12 110 GLU A O 1
ATOM 860 N N . ILE A 1 111 ? -3.107 37.626 2.545 1.00 73.12 111 ILE A N 1
ATOM 861 C CA . ILE A 1 111 ? -2.093 37.768 3.601 1.00 73.12 111 ILE A CA 1
ATOM 862 C C . ILE A 1 111 ? -1.468 39.171 3.584 1.00 73.12 111 ILE A C 1
ATOM 864 O O . ILE A 1 111 ? -1.317 39.790 4.639 1.00 73.12 111 ILE A O 1
ATOM 868 N N . GLN A 1 112 ? -1.144 39.710 2.404 1.00 66.25 112 GLN A N 1
ATOM 869 C CA . GLN A 1 112 ? -0.604 41.070 2.287 1.00 66.25 112 GLN A CA 1
ATOM 870 C C . GLN A 1 112 ? -1.626 42.155 2.658 1.00 66.25 112 GLN A C 1
ATOM 872 O O . GLN A 1 112 ? -1.239 43.185 3.212 1.00 66.25 112 GLN A O 1
ATOM 877 N N . GLY A 1 113 ? -2.918 41.927 2.402 1.00 66.25 113 GLY A N 1
ATOM 878 C CA . GLY A 1 113 ? -3.996 42.833 2.802 1.00 66.25 113 GLY A CA 1
ATOM 879 C C . GLY A 1 113 ? -4.172 42.916 4.320 1.00 66.25 113 GLY A C 1
ATOM 880 O O . GLY A 1 113 ? -4.295 44.011 4.865 1.00 66.25 113 GLY A O 1
ATOM 881 N N . LYS A 1 114 ? -4.104 41.778 5.023 1.00 59.34 114 L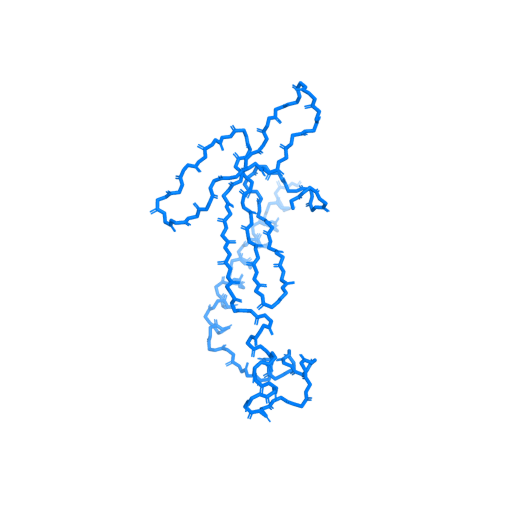YS A N 1
ATOM 882 C CA . LYS A 1 114 ? -4.217 41.737 6.493 1.00 59.34 114 LYS A CA 1
ATOM 883 C C . LYS A 1 114 ? -2.989 42.316 7.204 1.00 59.34 114 LYS A C 1
ATOM 885 O O . LYS A 1 114 ? -3.139 42.923 8.256 1.00 59.34 114 LYS A O 1
ATOM 890 N N . ALA A 1 115 ? -1.798 42.201 6.613 1.00 56.22 115 ALA A N 1
ATOM 891 C CA . ALA A 1 115 ? -0.559 42.748 7.176 1.00 56.22 115 ALA A CA 1
ATOM 892 C C . ALA A 1 115 ? -0.452 44.288 7.120 1.00 56.22 115 ALA A C 1
ATOM 894 O O . ALA A 1 115 ? 0.412 44.849 7.782 1.00 56.22 115 ALA A O 1
ATOM 895 N N . ARG A 1 116 ? -1.299 44.976 6.337 1.00 54.88 116 ARG A N 1
ATOM 896 C CA . ARG A 1 116 ? -1.357 46.453 6.269 1.00 54.88 116 ARG A CA 1
ATOM 897 C C . ARG A 1 116 ? -2.431 47.078 7.168 1.00 54.88 116 ARG A C 1
ATOM 899 O O . ARG A 1 116 ? -2.513 48.299 7.236 1.00 54.88 116 ARG A O 1
ATOM 906 N N . ALA A 1 117 ? -3.268 46.259 7.807 1.00 52.69 117 ALA A N 1
ATOM 907 C CA . ALA A 1 117 ? -4.362 46.698 8.677 1.00 52.69 117 ALA A CA 1
ATOM 908 C C . ALA A 1 117 ? -4.008 46.638 10.180 1.00 52.69 117 ALA A C 1
ATOM 910 O O . ALA A 1 117 ? -4.900 46.749 11.021 1.00 52.69 117 ALA A O 1
ATOM 911 N N . ILE A 1 118 ? -2.724 46.456 10.502 1.00 46.41 118 ILE A N 1
ATOM 912 C CA . ILE A 1 118 ? -2.125 46.489 11.845 1.00 46.41 118 ILE A CA 1
ATOM 913 C C . ILE A 1 118 ? -0.980 47.500 11.799 1.00 46.41 118 ILE A C 1
ATOM 915 O O . ILE A 1 118 ? -0.826 48.254 12.781 1.00 46.41 118 ILE A O 1
#

Sequence (118 aa):
MLGQACKKRHVKCTYRNGAFILLNTGEEVIKSQHGLLTTLAFKLGKHAPTNYALEGSIAIVGAAVQWLRDILGILSSTKEIEDLASNVTTRLRLEEGEEERSKEKEFRAEIQGKARAI

Secondary structure (DSSP, 8-state):
-GGGT--TT-EEEEESSSEEEEEEEET--PPPSSSPEEEEEEE-STTSPEEEEEEEEES-SHHHHHHHHHTT---S-GGGHHHHHHTS--TTHHHHHHHHHHHHHHHHHHHHHHTT--

pLDDT: mean 88.03, std 15.02, range [46.41, 98.56]

InterPro domains:
  IPR018485 Carbohydrate kinase FGGY, C-terminal [PF02782] (18-83)
  IPR043129 ATPase, nucleotide binding domain [SSF53067] (6-88)

Foldseek 3Di:
DVVVVADAQGKDWDDDQKIKIKHWNALDQDDDPPPWDWAFPDADDDPGRTIIITMDMGNGDVVVLVCCCPPVVVDVDSVCPVVVVVPDDDPVCVVVVVVVVVVVVVVVVVVVVVVVVD